Protein AF-A0A526YQH2-F1 (afdb_monomer_lite)

Secondary structure (DSSP, 8-state):
--S---TT-EEEETTEEEEEEEE-TTS-EEEEEEEE--PPPP--------HHHHHHHHHHHHHHHHHHH-----------PPPPP----------

Structure (mmCIF, N/CA/C/O backbone):
data_AF-A0A526YQH2-F1
#
_entry.id   AF-A0A526YQH2-F1
#
loop_
_atom_site.group_PDB
_atom_site.id
_atom_site.type_symbol
_atom_site.label_atom_id
_atom_site.label_alt_id
_atom_site.label_comp_id
_atom_site.label_asym_id
_atom_site.label_entity_id
_atom_site.label_seq_id
_atom_site.pdbx_PDB_ins_code
_atom_site.Cartn_x
_atom_site.Cartn_y
_atom_site.Cartn_z
_atom_site.occupancy
_atom_site.B_iso_or_equiv
_atom_site.auth_seq_id
_atom_site.auth_comp_id
_atom_site.auth_asym_id
_atom_site.auth_atom_id
_atom_site.pdbx_PDB_model_num
ATOM 1 N N . LEU A 1 1 ? 8.297 10.636 -16.011 1.00 66.44 1 LEU A N 1
ATOM 2 C CA . LEU A 1 1 ? 9.261 9.903 -16.859 1.00 66.44 1 LEU A CA 1
ATOM 3 C C . LEU A 1 1 ? 9.048 10.366 -18.290 1.00 66.44 1 LEU A C 1
ATOM 5 O O . LEU A 1 1 ? 7.937 10.236 -18.790 1.00 66.44 1 LEU A O 1
ATOM 9 N N . GLY A 1 2 ? 10.030 11.033 -18.892 1.00 62.44 2 GLY A N 1
ATOM 10 C CA . GLY A 1 2 ? 9.906 11.727 -20.182 1.00 62.44 2 GLY A CA 1
ATOM 11 C C . GLY A 1 2 ? 9.873 10.802 -21.404 1.00 62.44 2 GLY A C 1
ATOM 12 O O . GLY A 1 2 ? 10.581 11.059 -22.366 1.00 62.44 2 GLY A O 1
ATOM 13 N N . GLY A 1 3 ? 9.089 9.720 -21.362 1.00 74.75 3 GLY A N 1
ATOM 14 C CA . GLY A 1 3 ? 8.941 8.754 -22.463 1.00 74.75 3 GLY A CA 1
ATOM 15 C C . GLY A 1 3 ? 9.886 7.547 -22.418 1.00 74.75 3 GLY A C 1
ATOM 16 O O . GLY A 1 3 ? 9.629 6.568 -23.109 1.00 74.75 3 GLY A O 1
ATOM 17 N N . HIS A 1 4 ? 10.906 7.575 -21.560 1.00 77.75 4 HIS A N 1
ATOM 18 C CA . HIS A 1 4 ? 11.814 6.459 -21.291 1.00 77.75 4 HIS A CA 1
ATOM 19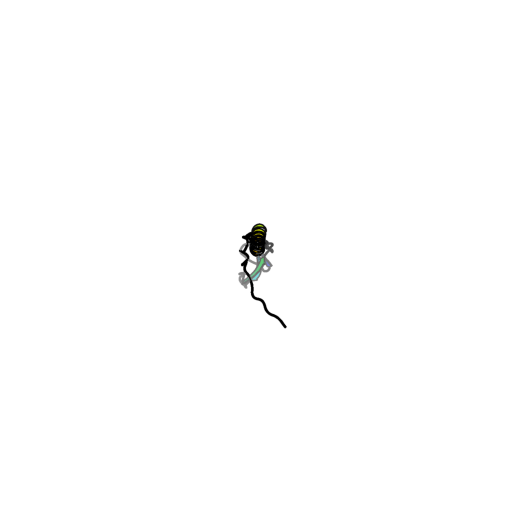 C C . HIS A 1 4 ? 11.943 6.265 -19.780 1.00 77.75 4 HIS A C 1
ATOM 21 O O . HIS A 1 4 ? 11.874 7.242 -19.029 1.00 77.75 4 HIS A O 1
ATOM 27 N N . ALA A 1 5 ? 12.052 5.010 -19.353 1.00 86.31 5 ALA A N 1
ATOM 28 C CA . ALA A 1 5 ? 12.249 4.634 -17.963 1.00 86.31 5 ALA A CA 1
ATOM 29 C C . ALA A 1 5 ? 13.624 3.986 -17.828 1.00 86.31 5 ALA A C 1
ATOM 31 O O . ALA A 1 5 ? 13.953 3.082 -18.595 1.00 86.31 5 ALA A O 1
ATOM 32 N N . GLU A 1 6 ? 14.405 4.449 -16.864 1.00 88.19 6 GLU A N 1
ATOM 33 C CA . GLU A 1 6 ? 15.727 3.921 -16.549 1.00 88.19 6 GLU A CA 1
ATOM 34 C C . GLU A 1 6 ? 15.713 3.187 -15.208 1.00 88.19 6 GLU A C 1
ATOM 36 O O . GLU A 1 6 ? 14.837 3.384 -14.362 1.00 88.19 6 GLU A O 1
ATOM 41 N N . TYR A 1 7 ? 16.687 2.298 -15.006 1.00 91.88 7 TYR A N 1
ATOM 42 C CA . TYR A 1 7 ? 16.840 1.603 -13.732 1.00 91.88 7 TYR A CA 1
ATOM 43 C C . TYR A 1 7 ? 16.954 2.611 -12.582 1.00 91.88 7 TYR A C 1
ATOM 45 O O . TYR A 1 7 ? 17.685 3.594 -12.673 1.00 91.88 7 TYR A O 1
ATOM 53 N N . ALA A 1 8 ? 16.266 2.319 -11.478 1.00 91.81 8 ALA A N 1
ATOM 54 C CA . ALA A 1 8 ? 16.155 3.168 -10.296 1.00 91.81 8 ALA A CA 1
ATOM 55 C C . ALA A 1 8 ? 15.358 4.473 -10.471 1.00 91.81 8 ALA A C 1
ATOM 57 O O . ALA A 1 8 ? 15.269 5.237 -9.506 1.00 91.81 8 ALA A O 1
ATOM 58 N N . ASP A 1 9 ? 14.700 4.696 -11.613 1.00 92.69 9 ASP A N 1
ATOM 59 C CA . ASP A 1 9 ? 13.708 5.763 -11.728 1.00 92.69 9 ASP A CA 1
ATOM 60 C C . ASP A 1 9 ? 12.601 5.592 -10.684 1.00 92.69 9 ASP A C 1
ATOM 62 O O . ASP A 1 9 ? 12.078 4.493 -10.472 1.00 92.69 9 ASP A O 1
ATOM 66 N N . ARG A 1 10 ? 12.231 6.704 -10.038 1.00 92.81 10 ARG A N 1
ATOM 67 C CA . ARG A 1 10 ? 11.211 6.756 -8.982 1.00 92.81 10 ARG A CA 1
ATOM 68 C C . ARG A 1 10 ? 10.001 7.548 -9.460 1.00 92.81 10 ARG A C 1
ATOM 70 O O . ARG A 1 10 ? 10.137 8.653 -9.985 1.00 92.81 10 ARG A O 1
ATOM 77 N N . VAL A 1 11 ? 8.809 7.001 -9.246 1.00 92.31 11 VAL A N 1
ATOM 78 C CA . VAL A 1 11 ? 7.535 7.672 -9.527 1.00 92.31 11 VAL A CA 1
ATOM 79 C C . VAL A 1 11 ? 6.641 7.581 -8.301 1.00 92.31 11 VAL A C 1
ATOM 81 O O . VAL A 1 11 ? 6.306 6.493 -7.835 1.00 92.31 11 VAL A O 1
ATOM 84 N N . LEU A 1 12 ? 6.233 8.744 -7.802 1.00 91.69 12 LEU A N 1
ATOM 85 C CA . LEU A 1 12 ? 5.296 8.869 -6.692 1.00 91.69 12 LEU A CA 1
ATOM 86 C C . LEU A 1 12 ? 3.859 8.863 -7.219 1.00 91.69 12 LEU A C 1
ATOM 88 O O . LEU A 1 12 ? 3.507 9.653 -8.096 1.00 91.69 12 LEU A O 1
ATOM 92 N N . ILE A 1 13 ? 3.028 7.988 -6.655 1.00 89.88 13 ILE A N 1
ATOM 93 C CA . ILE A 1 13 ? 1.590 7.895 -6.918 1.00 89.88 13 ILE A CA 1
ATOM 94 C C . ILE A 1 13 ? 0.870 7.885 -5.566 1.00 89.88 13 ILE A C 1
ATOM 96 O O . ILE A 1 13 ? 0.567 6.838 -4.992 1.00 89.88 13 ILE A O 1
ATOM 100 N N . GLY A 1 14 ? 0.616 9.079 -5.029 1.00 87.69 14 GLY A N 1
ATOM 101 C CA . GLY A 1 14 ? 0.024 9.235 -3.699 1.00 87.69 14 GLY A CA 1
ATOM 102 C C . GLY A 1 14 ? 0.923 8.627 -2.607 1.00 87.69 14 GLY A C 1
ATOM 103 O O . GLY A 1 14 ? 2.092 9.000 -2.543 1.00 87.69 14 GLY A O 1
ATOM 104 N N . PRO A 1 15 ? 0.418 7.710 -1.754 1.00 87.50 15 PRO A N 1
ATOM 105 C CA . PRO A 1 15 ? 1.203 7.074 -0.688 1.00 87.50 15 PRO A CA 1
ATOM 106 C C . PRO A 1 15 ? 2.106 5.9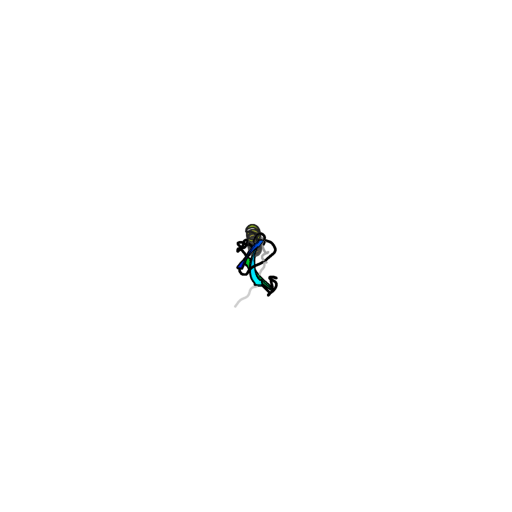28 -1.181 1.00 87.50 15 PRO A C 1
ATOM 108 O O . PRO A 1 15 ? 2.739 5.250 -0.371 1.00 87.50 15 PRO A O 1
ATOM 111 N N . ILE A 1 16 ? 2.112 5.662 -2.491 1.00 90.75 16 ILE A N 1
ATOM 112 C CA . ILE A 1 16 ? 2.863 4.576 -3.116 1.00 90.75 16 ILE A CA 1
ATOM 113 C C . ILE A 1 16 ? 4.014 5.171 -3.913 1.00 90.75 16 ILE A C 1
ATOM 115 O O . ILE A 1 16 ? 3.835 6.118 -4.680 1.00 90.75 16 ILE A O 1
ATOM 119 N N . GLU A 1 17 ? 5.181 4.560 -3.790 1.00 93.00 17 GLU A N 1
ATOM 120 C CA . GLU A 1 17 ? 6.325 4.845 -4.633 1.00 93.00 17 GLU A CA 1
ATOM 121 C C . GLU A 1 17 ? 6.692 3.620 -5.473 1.00 93.00 17 GLU A C 1
ATOM 123 O O . GLU A 1 17 ? 6.908 2.521 -4.955 1.00 93.00 17 GLU A O 1
ATOM 128 N N . LEU A 1 18 ? 6.767 3.825 -6.787 1.00 94.19 18 LEU A N 1
ATOM 129 C CA . LEU A 1 18 ? 7.214 2.827 -7.750 1.00 94.19 18 LEU A CA 1
ATOM 130 C C . LEU A 1 18 ? 8.668 3.103 -8.123 1.00 94.19 18 LEU A C 1
ATOM 132 O O . LEU A 1 18 ? 9.015 4.230 -8.474 1.00 94.19 18 LEU A O 1
ATOM 136 N N . ILE A 1 19 ? 9.502 2.070 -8.066 1.00 94.81 19 ILE A N 1
ATOM 137 C CA . ILE A 1 19 ? 10.931 2.131 -8.386 1.00 94.81 19 ILE A CA 1
ATOM 138 C C . ILE A 1 19 ? 11.200 1.161 -9.529 1.00 94.81 19 ILE A C 1
ATOM 140 O O . ILE A 1 19 ? 10.930 -0.032 -9.391 1.00 94.81 19 ILE A O 1
ATOM 144 N N . VAL A 1 20 ? 11.746 1.629 -10.645 1.00 95.75 20 VAL A N 1
ATOM 145 C CA . VAL A 1 20 ? 12.104 0.753 -11.767 1.00 95.75 20 VAL A CA 1
ATOM 146 C C . VAL A 1 20 ? 13.247 -0.175 -11.358 1.00 95.75 20 VAL A C 1
ATOM 148 O O . VAL A 1 20 ? 14.286 0.274 -10.872 1.00 95.75 20 VAL A O 1
ATOM 151 N N . ARG A 1 21 ? 13.038 -1.486 -11.514 1.00 95.50 21 ARG A N 1
ATOM 152 C CA . ARG A 1 21 ? 14.005 -2.536 -11.149 1.00 95.50 21 ARG A CA 1
ATOM 153 C C . ARG A 1 21 ? 14.601 -3.237 -12.350 1.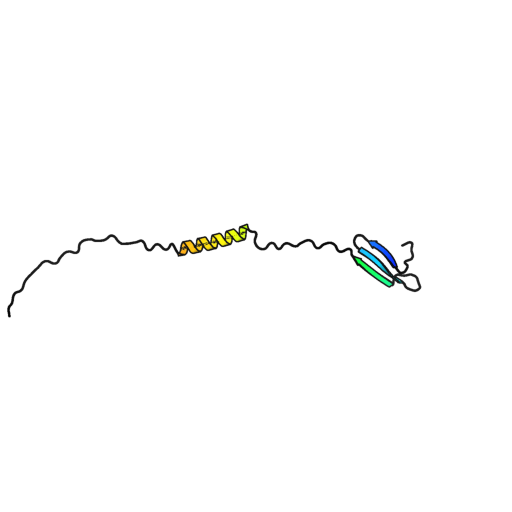00 95.50 21 ARG A C 1
ATOM 155 O O . ARG A 1 21 ? 15.702 -3.753 -12.236 1.00 95.50 21 ARG A O 1
ATOM 162 N N . ASP A 1 22 ? 13.877 -3.286 -13.454 1.00 95.56 22 ASP A N 1
ATOM 163 C CA . ASP A 1 22 ? 14.365 -3.928 -14.661 1.00 95.56 22 ASP A CA 1
ATOM 164 C C . ASP A 1 22 ? 13.723 -3.302 -15.896 1.00 95.56 22 ASP A C 1
ATOM 166 O O . ASP A 1 22 ? 12.562 -2.865 -15.856 1.00 95.56 22 ASP A O 1
ATOM 170 N N . VAL A 1 23 ? 14.506 -3.244 -16.966 1.00 93.94 23 VAL A N 1
ATOM 171 C CA . VAL A 1 23 ? 14.113 -2.726 -18.274 1.00 93.94 23 VAL A CA 1
ATOM 172 C C . VAL A 1 23 ? 14.663 -3.647 -19.356 1.00 93.94 23 VAL A C 1
ATOM 174 O O . VAL A 1 23 ? 15.794 -4.117 -19.260 1.00 93.94 23 VAL A O 1
ATOM 177 N N . ASP A 1 24 ? 13.869 -3.911 -20.389 1.00 93.00 24 ASP A N 1
ATOM 178 C CA . ASP A 1 24 ? 14.327 -4.693 -21.536 1.00 93.00 24 ASP A CA 1
ATOM 179 C C . ASP A 1 24 ? 15.273 -3.891 -22.449 1.00 93.00 24 ASP A C 1
ATOM 181 O O . ASP A 1 24 ? 15.446 -2.677 -22.307 1.00 93.00 24 ASP A O 1
ATOM 185 N N . ASP A 1 25 ? 15.833 -4.560 -23.461 1.00 91.50 25 ASP A N 1
ATOM 186 C CA . ASP A 1 25 ? 16.727 -3.948 -24.458 1.00 91.50 25 ASP A CA 1
ATOM 187 C C . ASP A 1 25 ? 16.077 -2.798 -25.254 1.00 91.50 25 ASP A C 1
ATOM 189 O O . ASP A 1 25 ? 16.756 -2.043 -25.949 1.00 91.50 25 ASP A O 1
ATOM 193 N N . LYS A 1 26 ? 14.745 -2.669 -25.202 1.00 90.38 26 LYS A N 1
ATOM 194 C CA . LYS A 1 26 ? 13.969 -1.613 -25.866 1.00 90.38 26 LYS A CA 1
ATOM 195 C C . LYS A 1 26 ? 13.580 -0.493 -24.895 1.00 90.38 26 LYS A C 1
ATOM 197 O O . LYS A 1 26 ? 12.821 0.397 -25.284 1.00 90.38 26 LYS A O 1
ATOM 202 N N . GLY A 1 27 ? 14.072 -0.532 -23.655 1.00 87.44 27 GLY A N 1
ATOM 203 C CA . GLY A 1 27 ? 13.780 0.441 -22.605 1.00 87.44 27 GLY A CA 1
ATOM 204 C C . GLY A 1 27 ? 12.364 0.332 -22.037 1.00 87.44 27 GLY A C 1
ATOM 205 O O . GLY A 1 27 ? 11.844 1.305 -21.489 1.00 87.44 27 GLY A O 1
ATOM 206 N N . ARG A 1 28 ? 11.692 -0.815 -22.199 1.00 91.31 28 ARG A N 1
ATOM 207 C CA . ARG A 1 28 ? 10.386 -1.070 -21.581 1.00 91.31 28 ARG A CA 1
ATOM 208 C C . ARG A 1 28 ? 10.590 -1.645 -20.195 1.00 91.31 28 ARG A C 1
ATOM 210 O O . ARG A 1 28 ? 11.387 -2.554 -20.007 1.00 91.31 28 ARG A O 1
ATOM 217 N N . ILE A 1 29 ? 9.809 -1.160 -19.240 1.00 93.44 29 ILE A N 1
ATOM 218 C CA . ILE A 1 29 ? 9.847 -1.650 -17.864 1.00 93.44 29 ILE A CA 1
ATOM 219 C C . ILE A 1 29 ? 9.376 -3.108 -17.828 1.00 93.44 29 ILE A C 1
ATOM 221 O O . ILE A 1 29 ? 8.230 -3.401 -18.174 1.00 93.44 29 ILE A O 1
ATOM 225 N N . THR A 1 30 ? 10.244 -4.003 -17.366 1.00 95.44 30 THR A N 1
ATOM 226 C CA . THR A 1 30 ? 9.953 -5.427 -17.131 1.00 95.44 30 THR A CA 1
ATOM 227 C C . THR A 1 30 ? 9.805 -5.740 -15.644 1.00 95.44 30 THR A C 1
ATOM 229 O O . THR A 1 30 ? 9.174 -6.734 -15.288 1.00 95.44 30 THR A O 1
ATOM 232 N N . GLY A 1 31 ? 10.320 -4.870 -14.767 1.00 94.38 31 GLY A N 1
ATOM 233 C CA . GLY A 1 31 ? 10.252 -5.040 -13.319 1.00 94.38 31 GLY A CA 1
ATOM 234 C C . GLY A 1 31 ? 10.082 -3.727 -12.557 1.00 94.38 31 GLY A C 1
ATOM 235 O O . GLY A 1 31 ? 10.775 -2.741 -12.813 1.00 94.38 31 GLY A O 1
ATOM 236 N N . LEU A 1 32 ? 9.191 -3.739 -11.561 1.00 95.12 32 LEU A N 1
ATOM 237 C CA . LEU A 1 32 ? 8.940 -2.627 -10.642 1.00 95.12 32 LEU A CA 1
ATOM 238 C C . LEU A 1 32 ? 9.062 -3.091 -9.187 1.00 95.12 32 LEU A C 1
ATOM 240 O O . LEU A 1 32 ? 8.562 -4.146 -8.807 1.00 95.12 32 LEU A O 1
ATOM 244 N N . GLY A 1 33 ? 9.700 -2.267 -8.364 1.00 94.38 33 GLY A N 1
ATOM 245 C CA . GLY A 1 33 ? 9.654 -2.336 -6.911 1.00 94.38 33 GLY A CA 1
ATOM 246 C C . GLY A 1 33 ? 8.586 -1.391 -6.375 1.00 94.38 33 GLY A C 1
ATOM 247 O O . GLY A 1 33 ? 8.410 -0.296 -6.902 1.00 94.38 33 GLY A O 1
ATOM 248 N N . LEU A 1 34 ? 7.901 -1.812 -5.315 1.00 93.94 34 LEU A N 1
ATOM 249 C CA . LEU A 1 34 ? 6.859 -1.037 -4.652 1.00 93.94 34 LEU A CA 1
ATOM 250 C C . LEU A 1 34 ? 7.302 -0.712 -3.225 1.00 93.94 34 LEU A C 1
ATOM 252 O O . LEU A 1 34 ? 7.607 -1.616 -2.447 1.00 93.94 34 LEU A O 1
ATOM 256 N N . SER A 1 35 ? 7.346 0.576 -2.902 1.00 88.44 35 SER A N 1
ATOM 257 C CA . SER A 1 35 ? 7.561 1.088 -1.552 1.00 88.44 35 SER A CA 1
ATOM 258 C C . SER A 1 35 ? 6.278 1.764 -1.079 1.00 88.44 35 SER A C 1
ATOM 260 O O . SER A 1 35 ? 5.645 2.512 -1.826 1.00 88.44 35 SER A O 1
ATOM 262 N N . LEU A 1 36 ? 5.867 1.460 0.148 1.00 86.44 36 LEU A N 1
ATOM 263 C CA . LEU A 1 36 ? 4.695 2.048 0.787 1.00 86.44 36 LEU A CA 1
ATOM 264 C C . LEU A 1 36 ? 5.158 2.769 2.037 1.00 86.44 36 LEU A C 1
ATOM 266 O O . LEU A 1 36 ? 5.844 2.172 2.868 1.00 86.44 36 LEU A O 1
ATOM 270 N N . GLU A 1 37 ? 4.727 4.014 2.195 1.00 81.62 37 GLU A N 1
ATOM 271 C CA . GLU A 1 37 ? 4.879 4.680 3.479 1.00 81.62 37 GLU A CA 1
ATOM 272 C C . GLU A 1 37 ? 3.946 3.993 4.495 1.00 81.62 37 GLU A C 1
ATOM 274 O O . GLU A 1 37 ? 2.740 3.873 4.228 1.00 81.62 37 GLU A O 1
ATOM 279 N N . PRO A 1 38 ? 4.451 3.511 5.647 1.00 72.94 38 PRO A N 1
ATOM 280 C CA . PRO A 1 38 ? 3.613 2.883 6.657 1.00 72.94 38 PRO A CA 1
ATOM 281 C C . PRO A 1 38 ? 2.579 3.879 7.193 1.00 72.94 38 PRO A C 1
ATOM 283 O O . PRO A 1 38 ? 2.868 4.732 8.028 1.00 72.94 38 PRO A O 1
ATOM 286 N N . THR A 1 39 ? 1.331 3.756 6.743 1.00 75.31 39 THR A N 1
ATOM 287 C CA . THR A 1 39 ? 0.212 4.446 7.388 1.00 75.31 39 THR A CA 1
ATOM 288 C C . THR A 1 39 ? -0.036 3.791 8.740 1.00 75.31 39 THR A C 1
ATOM 290 O O . THR A 1 39 ? -0.291 2.586 8.817 1.00 75.31 39 THR A O 1
ATOM 293 N N . ALA A 1 40 ? 0.061 4.585 9.809 1.00 79.38 40 ALA A N 1
ATOM 294 C CA . ALA A 1 40 ? -0.129 4.107 11.169 1.00 79.38 40 ALA A CA 1
ATOM 295 C C . ALA A 1 40 ? -1.477 3.368 11.292 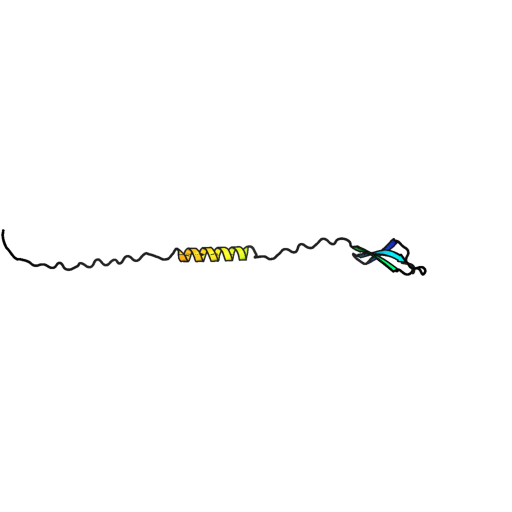1.00 79.38 40 ALA A C 1
ATOM 297 O O . ALA A 1 40 ? -2.512 3.901 10.876 1.00 79.38 40 ALA A O 1
ATOM 298 N N . PRO A 1 41 ? -1.494 2.142 11.843 1.00 75.25 41 PRO A N 1
ATOM 299 C CA . PRO A 1 41 ? -2.728 1.392 11.994 1.00 75.25 41 PRO A CA 1
ATOM 300 C C . PRO A 1 41 ? -3.686 2.153 12.914 1.00 75.25 41 PRO A C 1
ATOM 302 O O . PRO A 1 41 ? -3.350 2.482 14.051 1.00 75.25 41 PRO A O 1
ATOM 305 N N . VAL A 1 42 ? -4.903 2.412 12.431 1.00 79.81 42 VAL A N 1
ATOM 306 C CA . VAL A 1 42 ? -5.966 2.989 13.259 1.00 79.81 42 VAL A CA 1
ATOM 307 C C . VAL A 1 42 ? -6.325 1.976 14.346 1.00 79.81 42 VAL A C 1
ATOM 309 O O . VAL A 1 42 ? -6.653 0.822 14.049 1.00 79.81 42 VAL A O 1
ATOM 312 N N . ALA A 1 43 ? -6.249 2.403 15.608 1.00 82.12 43 ALA A N 1
ATOM 313 C CA . ALA A 1 43 ? -6.585 1.571 16.754 1.00 82.12 43 ALA A CA 1
ATOM 314 C C . ALA A 1 43 ? -8.050 1.115 16.661 1.00 82.12 43 ALA A C 1
ATOM 316 O O . ALA A 1 43 ? -8.981 1.908 16.795 1.00 82.12 43 ALA A O 1
ATOM 317 N N . ARG A 1 44 ? -8.261 -0.182 16.427 1.00 78.19 44 ARG A N 1
ATOM 318 C CA . ARG A 1 44 ? -9.585 -0.808 16.479 1.00 78.19 44 ARG A CA 1
ATOM 319 C C . ARG A 1 44 ? -9.876 -1.176 17.928 1.00 78.19 44 ARG A C 1
ATOM 321 O O . ARG A 1 44 ? -9.446 -2.228 18.390 1.00 78.19 44 ARG A O 1
ATOM 328 N N . VAL A 1 45 ? -10.557 -0.285 18.648 1.00 80.94 45 VAL A N 1
ATOM 329 C CA . VAL A 1 45 ? -10.982 -0.539 20.031 1.00 80.94 45 VAL A CA 1
ATOM 330 C C . VAL A 1 45 ? -12.182 -1.489 20.002 1.00 80.94 45 VAL A C 1
ATOM 332 O O . VAL A 1 45 ? -13.210 -1.141 19.416 1.00 80.94 45 VAL A O 1
ATOM 335 N N . PRO A 1 46 ? -12.084 -2.689 20.596 1.00 73.38 46 PRO A N 1
ATOM 336 C CA . PRO A 1 46 ? -13.217 -3.595 20.654 1.00 73.38 46 PRO A CA 1
ATOM 337 C C . PRO A 1 46 ? -14.315 -3.028 21.560 1.00 73.38 46 PRO A C 1
ATOM 339 O O . PRO A 1 46 ? -14.053 -2.665 22.706 1.00 73.38 46 PRO A O 1
ATOM 342 N N . VAL A 1 47 ? -15.556 -2.999 21.073 1.00 75.50 47 VAL A N 1
ATOM 343 C CA . VAL A 1 47 ? -16.732 -2.593 21.859 1.00 75.50 47 VAL A CA 1
ATOM 344 C C . VAL A 1 47 ? -17.236 -3.794 22.662 1.00 75.50 47 VAL A C 1
ATOM 346 O O . VAL A 1 47 ? -18.328 -4.305 22.433 1.00 75.50 47 VAL A O 1
ATOM 349 N N . PHE A 1 48 ? -16.415 -4.332 23.561 1.00 66.12 48 PHE A N 1
ATOM 350 C CA . PHE A 1 48 ? -16.885 -5.368 24.476 1.00 66.12 48 PHE A CA 1
ATOM 351 C C . PHE A 1 48 ? -17.467 -4.685 25.710 1.00 66.12 48 PHE A C 1
ATOM 353 O O . PHE A 1 48 ? -16.705 -4.163 26.512 1.00 66.12 48 PHE A O 1
ATOM 360 N N . LEU A 1 49 ? -18.803 -4.691 25.820 1.00 64.81 49 LEU A N 1
ATOM 361 C CA . LEU A 1 49 ? -19.599 -4.270 26.980 1.00 64.81 49 LEU A CA 1
ATOM 362 C C . LEU A 1 49 ? -19.173 -2.918 27.563 1.00 64.81 49 LEU A C 1
ATOM 364 O O . LEU A 1 49 ? -18.255 -2.820 28.378 1.00 64.81 49 LEU A O 1
ATOM 368 N N . SER A 1 50 ? -19.890 -1.864 27.178 1.00 75.94 50 SER A N 1
ATOM 369 C CA . SER A 1 50 ? -19.705 -0.552 27.805 1.00 75.94 50 SER A CA 1
ATOM 370 C C . SER A 1 50 ? -19.783 -0.665 29.340 1.00 75.94 50 SER A C 1
ATOM 372 O O . SER A 1 50 ? -20.477 -1.533 29.875 1.00 75.94 50 SER A O 1
ATOM 374 N N . ALA A 1 51 ? -19.092 0.219 30.073 1.00 76.50 51 ALA A N 1
ATOM 375 C CA . ALA A 1 51 ? -19.089 0.196 31.542 1.00 76.50 51 ALA A CA 1
ATOM 376 C C . ALA A 1 51 ? -20.512 0.176 32.147 1.00 76.50 51 ALA A C 1
ATOM 378 O O . ALA A 1 51 ? -20.726 -0.422 33.202 1.00 76.50 51 ALA A O 1
ATOM 379 N N . GLY A 1 52 ? -21.487 0.772 31.446 1.00 79.62 52 GLY A N 1
ATOM 380 C CA . GLY A 1 52 ? -22.905 0.719 31.800 1.00 79.62 52 GLY A CA 1
ATOM 381 C C . GLY A 1 52 ? -23.498 -0.691 31.734 1.00 79.62 52 GLY A C 1
ATOM 382 O O . GLY A 1 52 ? -24.086 -1.143 32.710 1.00 79.62 52 GLY A O 1
ATOM 383 N N . GLU A 1 53 ? -23.271 -1.438 30.649 1.00 77.62 53 GLU A N 1
ATOM 384 C CA . GLU A 1 53 ? -23.788 -2.811 30.518 1.00 77.62 53 GLU A CA 1
ATOM 385 C C . GLU A 1 53 ? -23.158 -3.777 31.534 1.00 77.62 53 GLU A C 1
ATOM 387 O O . GLU A 1 53 ? -23.825 -4.692 32.028 1.00 77.62 53 GLU A O 1
ATOM 392 N N . ILE A 1 54 ? -21.882 -3.569 31.884 1.00 83.00 54 ILE A N 1
ATOM 393 C CA . ILE A 1 54 ? -21.221 -4.323 32.959 1.00 83.00 54 ILE A CA 1
ATOM 394 C C . ILE A 1 54 ? -21.919 -4.041 34.297 1.00 83.00 54 ILE A C 1
ATOM 396 O O . ILE A 1 54 ? -22.244 -4.979 35.032 1.00 83.00 54 ILE A O 1
ATOM 400 N N . ALA A 1 55 ? -22.192 -2.768 34.603 1.00 85.56 55 ALA A N 1
ATOM 401 C CA . ALA A 1 55 ? -22.877 -2.371 35.829 1.00 85.56 55 ALA A CA 1
ATOM 402 C C . ALA A 1 55 ? -24.298 -2.953 35.905 1.00 85.56 55 ALA A C 1
ATOM 404 O O . ALA A 1 55 ? -24.657 -3.551 36.922 1.00 85.56 55 ALA A O 1
ATOM 405 N N . ASP A 1 56 ? -25.070 -2.877 34.820 1.00 85.88 56 ASP A N 1
ATOM 406 C CA . ASP A 1 56 ? -26.431 -3.418 34.756 1.00 85.88 56 ASP A CA 1
ATOM 407 C C . ASP A 1 56 ? -26.461 -4.929 35.017 1.00 85.88 56 ASP A C 1
ATOM 409 O O . ASP A 1 56 ? -27.311 -5.437 35.762 1.00 85.88 56 ASP A O 1
ATOM 413 N N . ARG A 1 57 ? -25.484 -5.663 34.472 1.00 83.56 57 ARG A N 1
ATOM 414 C CA . ARG A 1 57 ? -25.378 -7.114 34.665 1.00 83.56 57 ARG A CA 1
ATOM 415 C C . ARG A 1 57 ? -25.006 -7.483 36.103 1.00 83.56 57 ARG A C 1
ATOM 417 O O . ARG A 1 57 ? -25.581 -8.427 36.654 1.00 83.56 57 ARG A O 1
ATOM 424 N N . ILE A 1 58 ? -24.115 -6.719 36.740 1.00 90.00 58 ILE A N 1
ATOM 425 C CA . ILE A 1 58 ? -23.744 -6.898 38.155 1.00 90.00 58 ILE A CA 1
ATOM 426 C C . ILE A 1 58 ? -24.935 -6.584 39.070 1.00 90.00 58 ILE A C 1
ATOM 428 O O . ILE A 1 58 ? -25.265 -7.379 39.955 1.00 90.00 58 ILE A O 1
ATOM 432 N N . VAL A 1 59 ? -25.628 -5.464 38.842 1.00 90.12 59 VAL A N 1
ATOM 433 C CA . VAL A 1 59 ? -26.801 -5.059 39.634 1.00 90.12 59 VAL A CA 1
ATOM 434 C C . VAL A 1 59 ? -27.912 -6.106 39.534 1.00 90.12 59 VAL A C 1
ATOM 436 O O . VAL A 1 59 ? -28.503 -6.482 40.553 1.00 90.12 59 VAL A O 1
ATOM 439 N N . GLY A 1 60 ? -28.168 -6.629 38.331 1.00 86.56 60 GLY A N 1
ATOM 440 C CA . GLY A 1 60 ? -29.121 -7.715 38.109 1.00 86.56 60 GLY A CA 1
ATOM 441 C C . GLY A 1 60 ? -28.786 -8.968 38.922 1.00 86.56 60 GLY A C 1
ATOM 442 O O . GLY A 1 60 ? -29.663 -9.519 39.596 1.00 86.56 60 GLY A O 1
ATOM 443 N N . PHE A 1 61 ? -27.515 -9.373 38.927 1.00 88.19 61 PHE A N 1
ATOM 444 C CA . PHE A 1 61 ? -27.039 -10.541 39.668 1.00 88.19 61 PHE A CA 1
ATOM 445 C C . PHE A 1 61 ? -27.198 -10.374 41.189 1.00 88.19 61 PHE A C 1
ATOM 447 O O . PHE A 1 61 ? -27.806 -11.222 41.851 1.00 88.19 61 PHE A O 1
ATOM 454 N N . VAL A 1 62 ? -26.747 -9.243 41.744 1.00 90.75 62 VAL A N 1
ATOM 455 C CA . VAL A 1 62 ? -26.847 -8.945 43.186 1.00 90.75 62 VAL A CA 1
ATOM 456 C C . VAL A 1 62 ? -28.306 -8.870 43.642 1.00 90.75 62 VAL A C 1
ATOM 458 O O . VAL A 1 62 ? -28.670 -9.408 44.692 1.00 90.75 62 VAL A O 1
ATOM 461 N N . ARG A 1 63 ? -29.174 -8.233 42.847 1.00 85.69 63 ARG A N 1
ATOM 462 C CA . ARG A 1 63 ? -30.603 -8.112 43.162 1.00 85.69 63 ARG A CA 1
ATOM 463 C C . ARG A 1 63 ? -31.291 -9.474 43.199 1.00 85.69 63 ARG A C 1
ATOM 465 O O . ARG A 1 63 ? -32.120 -9.707 44.078 1.00 85.69 63 ARG A O 1
ATOM 472 N N . ASN A 1 64 ? -30.943 -10.374 42.282 1.00 79.81 64 ASN A N 1
ATOM 473 C CA . ASN A 1 64 ? -31.525 -11.712 42.244 1.00 79.81 64 ASN A CA 1
ATOM 474 C C . ASN A 1 64 ? -31.064 -12.571 43.432 1.00 79.81 64 ASN A C 1
ATOM 476 O O . ASN A 1 64 ? -31.851 -13.332 43.996 1.00 79.81 64 ASN A O 1
ATOM 480 N N . TRP A 1 65 ? -29.814 -12.396 43.869 1.00 79.12 65 TRP A N 1
ATOM 481 C CA . TRP A 1 65 ? -29.283 -13.113 45.025 1.00 79.12 65 TRP A CA 1
ATOM 482 C C . TRP A 1 65 ? -29.930 -12.662 46.344 1.00 79.12 65 TRP A C 1
ATOM 484 O O . TRP A 1 65 ? -30.339 -13.503 47.143 1.00 79.12 65 TRP A O 1
ATOM 494 N N . ARG A 1 66 ? -30.160 -11.352 46.524 1.00 76.56 66 ARG A N 1
ATOM 495 C CA . ARG A 1 66 ? -30.877 -10.806 47.697 1.00 76.56 66 ARG A CA 1
ATOM 496 C C . ARG A 1 66 ? -32.340 -11.243 47.790 1.00 76.56 66 ARG A C 1
ATOM 498 O O . ARG A 1 66 ? -32.868 -11.391 48.888 1.00 76.56 66 ARG A O 1
ATOM 505 N N . LYS A 1 67 ? -33.017 -11.452 46.658 1.00 71.44 67 LYS A N 1
ATOM 506 C CA . LYS A 1 67 ? -34.397 -11.969 46.654 1.00 71.44 67 LYS A CA 1
ATOM 507 C C . LYS A 1 67 ? -34.474 -13.427 47.117 1.00 71.44 67 LYS A C 1
ATOM 509 O O . LYS A 1 67 ? -35.481 -13.812 47.697 1.00 71.44 67 LYS A O 1
ATOM 514 N N . ARG A 1 68 ? -33.418 -14.223 46.907 1.00 66.12 68 ARG A N 1
ATOM 515 C CA . ARG A 1 68 ? -33.345 -15.614 47.387 1.00 66.12 68 ARG A CA 1
ATOM 516 C C . ARG A 1 68 ? -33.091 -15.726 48.888 1.00 66.12 68 ARG A C 1
ATOM 518 O O . ARG A 1 68 ? -33.624 -16.639 49.504 1.00 66.12 68 ARG A O 1
ATOM 525 N N . THR A 1 69 ? -32.316 -14.819 49.478 1.00 63.00 69 THR A N 1
ATOM 526 C CA . THR A 1 69 ? -32.068 -14.814 50.931 1.00 63.00 69 THR A CA 1
ATOM 527 C C . THR A 1 69 ? -33.227 -14.232 51.734 1.00 63.00 69 THR A C 1
ATOM 529 O O . THR A 1 69 ? -33.356 -14.521 52.918 1.00 63.00 69 THR A O 1
ATOM 532 N N . LYS A 1 70 ? -34.120 -13.471 51.096 1.00 54.75 70 LYS A N 1
ATOM 533 C CA . LYS A 1 70 ? -35.337 -12.934 51.710 1.00 54.75 70 LYS A CA 1
ATOM 534 C C . LYS A 1 70 ? -36.539 -13.870 51.504 1.00 54.75 70 LYS A C 1
ATOM 536 O O . LYS A 1 70 ? -37.576 -13.436 51.014 1.00 54.75 70 LYS A O 1
ATOM 541 N N . LYS A 1 71 ? -36.406 -15.155 51.853 1.00 46.16 71 LYS A N 1
ATOM 542 C CA . LYS A 1 71 ? -37.572 -16.020 52.102 1.00 46.16 71 LYS A CA 1
ATOM 543 C C . LYS A 1 71 ? -37.926 -15.850 53.591 1.00 46.16 71 LYS A C 1
ATOM 545 O O . LYS A 1 71 ? -37.116 -16.244 54.427 1.00 46.16 71 LYS A O 1
ATOM 550 N N . PRO A 1 72 ? -39.037 -15.180 53.939 1.00 46.97 72 PRO A N 1
ATOM 551 C CA . PRO A 1 72 ? -39.375 -14.877 55.324 1.00 46.97 72 PRO A CA 1
ATOM 552 C C . PRO A 1 72 ? -39.867 -16.149 56.022 1.00 46.97 72 PRO A C 1
ATOM 554 O O . PRO A 1 72 ? -40.917 -16.680 55.684 1.00 46.97 72 PRO A O 1
ATOM 557 N N . GLY A 1 73 ? -39.091 -16.640 56.986 1.00 48.84 73 GLY A N 1
ATOM 558 C CA . GLY A 1 73 ? -39.551 -17.561 58.025 1.00 48.84 73 GLY A CA 1
ATOM 559 C C . GLY A 1 73 ? -40.052 -16.766 59.227 1.00 48.84 73 GLY A C 1
ATOM 560 O O . GLY A 1 73 ? -39.441 -16.813 60.287 1.00 48.84 73 GLY A O 1
ATOM 561 N N . ALA A 1 74 ? -41.099 -15.969 59.029 1.00 57.28 74 ALA A N 1
ATOM 562 C CA . ALA A 1 74 ? -41.745 -15.203 60.087 1.00 57.28 74 ALA A CA 1
ATOM 563 C C . ALA A 1 74 ? -43.256 -15.415 59.987 1.00 57.28 74 ALA A C 1
ATOM 565 O O . ALA A 1 74 ? -43.969 -14.571 59.462 1.00 57.28 74 ALA A O 1
ATOM 566 N N . GLU A 1 75 ? -43.713 -16.570 60.461 1.00 45.75 75 GLU A N 1
ATOM 567 C CA . GLU A 1 75 ? -45.111 -16.782 60.825 1.00 45.75 75 GLU A CA 1
ATOM 568 C C . GLU A 1 75 ? -45.113 -17.745 62.016 1.00 45.75 75 GLU A C 1
ATOM 570 O O . GLU A 1 75 ? -45.006 -18.961 61.872 1.00 45.75 75 GLU A O 1
ATOM 575 N N . ALA A 1 76 ? -45.078 -17.163 63.214 1.00 54.78 76 ALA A N 1
ATOM 576 C CA . ALA A 1 76 ? -45.472 -17.848 64.434 1.00 54.78 76 ALA A CA 1
ATOM 577 C C . ALA A 1 76 ? -46.999 -17.722 64.526 1.00 54.78 76 ALA A C 1
ATOM 579 O O . ALA A 1 76 ? -47.476 -16.584 64.498 1.00 54.78 76 ALA A O 1
ATOM 580 N N . PRO A 1 77 ? -47.770 -18.820 64.618 1.00 47.34 77 PRO A N 1
ATOM 581 C CA . PRO A 1 77 ? -49.174 -18.723 64.966 1.00 47.34 77 PRO A CA 1
ATOM 582 C C . PRO A 1 77 ? -49.274 -18.483 66.469 1.00 47.34 77 PRO A C 1
ATOM 584 O O . PRO A 1 77 ? -48.931 -19.332 67.295 1.00 47.34 77 PRO A O 1
ATOM 587 N N . ASP A 1 78 ? -49.687 -17.263 66.770 1.00 55.06 78 ASP A N 1
ATOM 588 C CA . ASP A 1 78 ? -50.327 -16.829 67.997 1.00 55.06 78 ASP A CA 1
ATOM 589 C C . ASP A 1 78 ? -51.700 -17.513 68.074 1.00 55.06 78 ASP A C 1
ATOM 591 O O . ASP A 1 78 ? -52.674 -16.979 67.573 1.00 55.06 78 ASP A O 1
ATOM 595 N N . ASP A 1 79 ? -51.762 -18.737 68.603 1.00 51.00 79 ASP A N 1
ATOM 596 C CA . ASP A 1 79 ? -53.026 -19.428 68.905 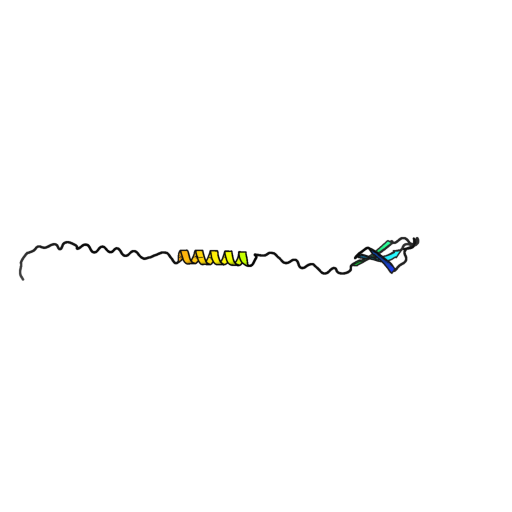1.00 51.00 79 ASP A CA 1
ATOM 597 C C . ASP A 1 79 ? -52.833 -20.314 70.143 1.00 51.00 79 ASP A C 1
ATOM 599 O O . ASP A 1 79 ? -52.691 -21.537 70.081 1.00 51.00 79 ASP A O 1
ATOM 603 N N . ALA A 1 80 ? -52.788 -19.668 71.306 1.00 53.59 80 ALA A N 1
ATOM 604 C CA . ALA A 1 80 ? -53.009 -20.319 72.590 1.00 53.59 80 ALA A CA 1
ATOM 605 C C . ALA A 1 80 ? -54.471 -20.106 73.012 1.00 53.59 80 ALA A C 1
ATOM 607 O O . ALA A 1 80 ? -54.761 -19.298 73.893 1.00 53.59 80 ALA A O 1
ATOM 608 N N . GLU A 1 81 ? -55.399 -20.833 72.384 1.00 50.31 81 GLU A N 1
ATOM 609 C CA . GLU A 1 81 ? -56.729 -21.061 72.962 1.00 50.31 81 GLU A CA 1
ATOM 610 C C . GLU A 1 81 ? -56.646 -22.209 73.994 1.00 50.31 81 GLU A C 1
ATOM 612 O O . GLU A 1 81 ? -55.927 -23.192 73.777 1.00 50.31 81 GLU A O 1
ATOM 617 N N . PRO A 1 82 ? -57.319 -22.099 75.155 1.00 52.62 82 PRO A N 1
ATOM 618 C CA . PRO A 1 82 ? -57.066 -22.954 76.305 1.00 52.62 82 PRO A CA 1
ATOM 619 C C . PRO A 1 82 ? -57.753 -24.311 76.125 1.00 52.62 82 PRO A C 1
ATOM 621 O O . PRO A 1 82 ? -58.968 -24.397 75.955 1.00 52.62 82 PRO A O 1
ATOM 624 N N . ALA A 1 83 ? -56.983 -25.398 76.202 1.00 52.81 83 ALA A N 1
ATOM 625 C CA . ALA A 1 83 ? -57.544 -26.744 76.190 1.00 52.81 83 ALA A CA 1
ATOM 626 C C . ALA A 1 83 ? -58.417 -26.980 77.445 1.00 52.81 83 ALA A C 1
ATOM 628 O O . ALA A 1 83 ? -57.992 -26.644 78.558 1.00 52.81 83 ALA A O 1
ATOM 629 N N . PRO A 1 84 ? -59.619 -27.573 77.307 1.00 51.03 84 PRO A N 1
ATOM 630 C CA . PRO A 1 84 ? -60.474 -27.869 78.445 1.00 51.03 84 PRO A CA 1
ATOM 631 C C . PRO A 1 84 ? -59.843 -28.998 79.267 1.00 51.03 84 PRO A C 1
ATOM 633 O O . PRO A 1 84 ? -59.508 -30.061 78.745 1.00 51.03 84 PRO A O 1
ATOM 636 N N . GLN A 1 85 ? -59.671 -28.765 80.567 1.00 61.19 85 GLN A N 1
ATOM 637 C CA . GLN A 1 85 ? -59.236 -29.795 81.507 1.00 61.19 85 GLN A CA 1
ATOM 638 C C . GLN A 1 85 ? -60.363 -30.829 81.666 1.00 61.19 85 GLN A C 1
ATOM 640 O O . GLN A 1 85 ? -61.483 -30.431 82.003 1.00 61.19 85 GLN A O 1
ATOM 645 N N . PRO A 1 86 ? -60.118 -32.140 81.486 1.00 54.06 86 PRO A N 1
ATOM 646 C CA . PRO A 1 86 ? -61.071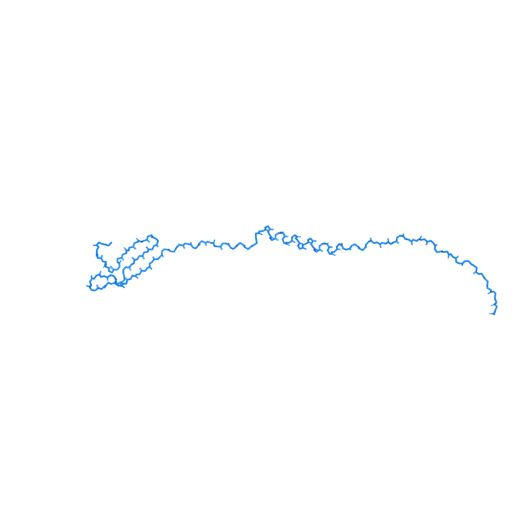 -33.135 81.934 1.00 54.06 86 PRO A CA 1
ATOM 647 C C . PRO A 1 86 ? -60.956 -33.245 83.457 1.00 54.06 86 PRO A C 1
ATOM 649 O O . PRO A 1 86 ? -59.987 -33.767 84.006 1.00 54.06 86 PRO A O 1
ATOM 652 N N . VAL A 1 87 ? -61.958 -32.693 84.134 1.00 51.91 87 VAL A N 1
ATOM 653 C CA . VAL A 1 87 ? -62.287 -33.030 85.516 1.00 51.91 87 VAL A CA 1
ATOM 654 C C . VAL A 1 87 ? -62.979 -34.391 85.572 1.00 51.91 87 VAL A C 1
ATOM 656 O O . VAL A 1 87 ? -63.682 -34.785 84.645 1.00 51.91 87 VAL A O 1
ATOM 659 N N . MET A 1 88 ? -62.830 -35.003 86.744 1.00 43.56 88 MET A N 1
ATOM 660 C CA . MET A 1 88 ? -63.435 -36.226 87.272 1.00 43.56 88 MET A CA 1
ATOM 661 C C . MET A 1 88 ? -62.674 -37.538 87.072 1.00 43.56 88 MET A C 1
ATOM 663 O O . MET A 1 88 ? -62.230 -37.852 85.979 1.00 43.56 88 MET A O 1
ATOM 667 N N . GLU A 1 89 ? -62.607 -38.455 88.035 1.00 43.03 89 GLU A N 1
ATOM 668 C CA . GLU A 1 89 ? -62.714 -38.498 89.509 1.00 43.03 89 GLU A CA 1
ATOM 669 C C . GLU A 1 89 ? -62.941 -39.988 89.830 1.00 43.03 89 GLU A C 1
ATOM 671 O O . GLU A 1 89 ? -63.782 -40.624 89.203 1.00 43.03 89 GLU A O 1
ATOM 676 N N . LYS A 1 90 ? -62.221 -40.486 90.848 1.00 47.31 90 LYS A N 1
ATOM 677 C CA . LYS A 1 90 ? -62.431 -41.736 91.614 1.00 47.31 90 LYS A CA 1
ATOM 678 C C . LYS A 1 90 ? -62.238 -43.078 90.892 1.00 47.31 90 LYS A C 1
ATOM 680 O O . LYS A 1 90 ? -62.981 -43.422 89.992 1.00 47.31 90 LYS A O 1
ATOM 685 N N . THR A 1 91 ? -61.370 -43.921 91.466 1.00 41.00 91 THR A N 1
ATOM 686 C CA . THR A 1 91 ? -61.798 -44.935 92.455 1.00 41.00 91 THR A CA 1
ATOM 687 C C . THR A 1 91 ? -60.628 -45.467 93.299 1.00 41.00 91 THR A C 1
ATOM 689 O O . THR A 1 91 ? -59.557 -45.770 92.789 1.00 41.00 91 THR A O 1
ATOM 692 N N . THR A 1 92 ? -60.915 -45.547 94.597 1.00 44.00 92 THR A N 1
ATOM 693 C CA . THR A 1 92 ? -60.365 -46.296 95.741 1.00 44.00 92 THR A CA 1
ATOM 694 C C . THR A 1 92 ? -59.613 -47.616 95.496 1.00 44.00 92 THR A C 1
ATOM 696 O O . THR A 1 92 ? -60.008 -48.393 94.632 1.00 44.00 92 THR A O 1
ATOM 699 N N . GLY A 1 93 ? -58.675 -47.926 96.410 1.00 39.28 93 GLY A N 1
ATOM 700 C CA . GLY A 1 93 ? -58.362 -49.295 96.877 1.00 39.28 93 GLY A CA 1
ATOM 701 C C . GLY A 1 93 ? -56.861 -49.609 96.874 1.00 39.28 93 GLY A C 1
ATOM 702 O O . GLY A 1 93 ? -56.301 -49.795 95.806 1.00 39.28 93 GLY A O 1
ATOM 703 N N . GLU A 1 94 ? -56.138 -49.438 97.987 1.00 43.88 94 GLU A N 1
ATOM 704 C CA . GLU A 1 94 ? -55.880 -50.433 99.060 1.00 43.88 94 GLU A CA 1
ATOM 705 C C . GLU A 1 94 ? -54.732 -51.416 98.752 1.00 43.88 94 GLU A C 1
ATOM 707 O O . GLU A 1 94 ? -54.718 -52.054 97.701 1.00 43.88 94 GLU A O 1
ATOM 712 N N . GLY A 1 95 ? -53.796 -51.541 99.708 1.00 37.53 95 GLY A N 1
ATOM 713 C CA . GLY A 1 95 ? -52.695 -52.512 99.722 1.00 37.53 95 GLY A CA 1
ATOM 714 C C . GLY A 1 95 ? -51.438 -51.998 100.404 1.00 37.53 95 GLY A C 1
ATOM 715 O O . GLY A 1 95 ? -50.520 -51.594 99.661 1.00 37.53 95 GLY A O 1
#

Foldseek 3Di:
DVPADDAQDWDDDDQKIKGQHDADPVRHGPDIDIDGDDDPDDDDDDPDADPVRVVVVVVVVVVVVVVVVPPDPDDDDPDPDDDDDDDDDDDDDDD

Sequence (95 aa):
LGGHAEYADRVLIGPIELIVRDVDDKGRITGLGLSLEPTAPVARVPVFLSAGEIADRIVGFVRNWRKRTKKPGAEAPDDAEPAPQPVMEKTTGEG

Radius of gyration: 48.29 Å; chains: 1; bounding box: 80×64×126 Å

pLDDT: mean 74.72, std 17.83, range [37.53, 95.75]